Protein AF-A0A356UE82-F1 (afdb_monomer)

Nearest PDB structures (foldseek):
  2znh-assembly1_A  TM=3.927E-01  e=2.617E+00  Homo sapiens

pLDDT: mean 91.88, std 8.25, range [67.69, 98.44]

Structure (mmCIF, N/CA/C/O backbone):
data_AF-A0A356UE82-F1
#
_entry.id   AF-A0A356UE82-F1
#
loop_
_atom_site.gro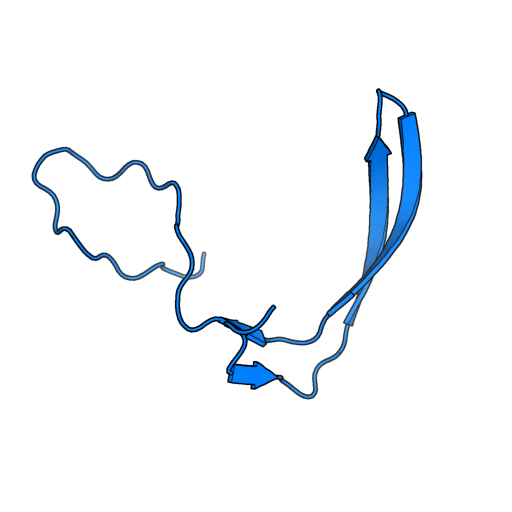up_PDB
_atom_site.id
_atom_site.type_symbol
_atom_site.label_atom_id
_atom_site.label_alt_id
_atom_site.label_comp_id
_atom_site.label_asym_id
_atom_site.label_entity_id
_atom_site.label_seq_id
_atom_site.pdbx_PDB_ins_code
_atom_site.Cartn_x
_atom_site.Cartn_y
_atom_site.Cartn_z
_atom_site.occupancy
_atom_site.B_iso_or_equiv
_atom_site.auth_seq_id
_atom_site.auth_comp_id
_atom_site.auth_asym_id
_atom_site.auth_atom_id
_atom_site.pdbx_PDB_model_num
ATOM 1 N N . LEU A 1 1 ? -5.410 -12.193 0.576 1.00 90.19 1 LEU A N 1
ATOM 2 C CA . LEU A 1 1 ? -5.631 -11.410 -0.667 1.00 90.19 1 LEU A CA 1
ATOM 3 C C . LEU A 1 1 ? -7.084 -11.421 -1.163 1.00 90.19 1 LEU A C 1
ATOM 5 O O . LEU A 1 1 ? -7.428 -10.591 -1.989 1.00 90.19 1 LEU A O 1
ATOM 9 N N . ASN A 1 2 ? -7.968 -12.264 -0.615 1.00 95.44 2 ASN A N 1
ATOM 10 C CA . ASN A 1 2 ? -9.366 -12.400 -1.067 1.00 95.44 2 ASN A CA 1
ATOM 11 C C . ASN A 1 2 ? -10.264 -11.159 -0.854 1.00 95.44 2 ASN A C 1
ATOM 13 O O . ASN A 1 2 ? -11.417 -11.162 -1.271 1.00 95.44 2 ASN A O 1
ATOM 17 N N . GLY A 1 3 ? -9.772 -10.117 -0.175 1.00 96.75 3 GLY A N 1
ATOM 18 C CA . GLY A 1 3 ? -10.511 -8.874 0.069 1.00 96.75 3 GLY A CA 1
ATOM 19 C C . GLY A 1 3 ? -10.413 -7.843 -1.060 1.00 96.75 3 GLY A C 1
ATOM 20 O O . GLY A 1 3 ? -11.080 -6.814 -0.977 1.00 96.75 3 GLY A O 1
ATOM 21 N N . ILE A 1 4 ? -9.586 -8.090 -2.080 1.00 97.62 4 ILE A N 1
ATOM 22 C CA . ILE A 1 4 ? -9.449 -7.217 -3.252 1.00 97.62 4 ILE A CA 1
ATOM 23 C C . ILE A 1 4 ? -10.580 -7.533 -4.229 1.00 97.62 4 ILE A C 1
ATOM 25 O O . ILE A 1 4 ? -10.775 -8.693 -4.584 1.00 97.62 4 ILE A O 1
ATOM 29 N N . ASP A 1 5 ? -11.329 -6.518 -4.656 1.00 97.69 5 ASP A N 1
ATOM 30 C CA . ASP A 1 5 ? -12.517 -6.714 -5.499 1.00 97.69 5 ASP A CA 1
ATOM 31 C C . ASP A 1 5 ? -12.600 -5.814 -6.730 1.00 97.69 5 ASP A C 1
ATOM 33 O O . ASP A 1 5 ? -13.487 -5.995 -7.560 1.00 97.69 5 ASP A O 1
ATOM 37 N N . MET A 1 6 ? -11.660 -4.881 -6.871 1.00 98.19 6 MET A N 1
ATOM 38 C CA . MET A 1 6 ? -11.414 -4.147 -8.107 1.00 98.19 6 MET A CA 1
ATOM 39 C C . MET A 1 6 ? -9.916 -3.901 -8.265 1.00 98.19 6 MET A C 1
ATOM 41 O O . MET A 1 6 ? -9.220 -3.618 -7.284 1.00 98.19 6 MET A O 1
ATOM 45 N N . VAL A 1 7 ? -9.450 -3.972 -9.510 1.00 98.06 7 VAL A N 1
ATOM 46 C CA . VAL A 1 7 ? -8.056 -3.762 -9.913 1.00 98.06 7 VAL A CA 1
ATOM 47 C C . VAL A 1 7 ? -8.046 -2.788 -11.090 1.00 98.06 7 VAL A C 1
ATOM 49 O O . VAL A 1 7 ? -8.776 -2.988 -12.060 1.00 98.06 7 VAL A O 1
ATOM 52 N N . GLY A 1 8 ? -7.270 -1.714 -10.974 1.00 98.44 8 GLY A N 1
ATOM 53 C CA . GLY A 1 8 ? -7.076 -0.710 -12.016 1.00 98.44 8 GLY A CA 1
ATOM 54 C C . GLY A 1 8 ? -6.106 -1.167 -13.106 1.00 98.44 8 GLY A C 1
ATOM 55 O O . GLY A 1 8 ? -5.388 -2.155 -12.959 1.00 98.44 8 GLY A O 1
ATOM 56 N N . THR A 1 9 ? -6.080 -0.432 -14.216 1.00 98.44 9 THR A N 1
ATOM 57 C CA . THR A 1 9 ? -5.185 -0.678 -15.364 1.00 98.44 9 THR A CA 1
ATOM 58 C C . THR A 1 9 ? -3.880 0.123 -15.288 1.00 98.44 9 THR A C 1
ATOM 60 O O . THR A 1 9 ? -3.130 0.193 -16.256 1.00 98.44 9 THR A O 1
ATOM 63 N N . ASP A 1 10 ? -3.622 0.767 -14.156 1.00 98.19 10 ASP A N 1
ATOM 64 C CA . ASP A 1 10 ? -2.576 1.758 -13.914 1.00 98.19 10 ASP A CA 1
ATOM 65 C C . ASP A 1 10 ? -1.392 1.164 -13.135 1.00 98.19 10 ASP A C 1
ATOM 67 O O . ASP A 1 10 ? -0.976 1.694 -12.108 1.00 98.19 10 ASP A O 1
ATOM 71 N N . LEU A 1 11 ? -0.858 0.031 -13.605 1.00 98.25 11 LEU A N 1
ATOM 72 C CA . LEU A 1 11 ? 0.295 -0.618 -12.976 1.00 98.25 11 LEU A CA 1
ATOM 73 C C . LEU A 1 11 ? 1.510 0.325 -12.954 1.00 98.25 11 LEU A C 1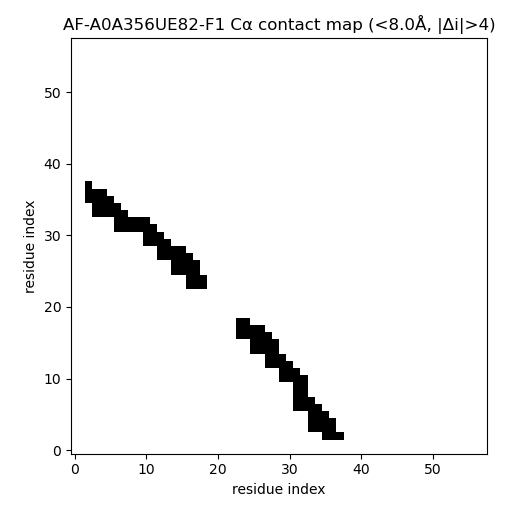
ATOM 75 O O . LEU A 1 11 ? 2.006 0.729 -14.005 1.00 98.25 11 LEU A O 1
ATOM 79 N N . GLY A 1 12 ? 2.012 0.620 -11.756 1.00 97.88 12 GLY A N 1
ATOM 80 C CA . GLY A 1 12 ? 3.248 1.372 -11.542 1.00 97.88 12 GLY A CA 1
ATOM 81 C C . GLY A 1 12 ? 4.311 0.536 -10.836 1.00 97.88 12 GLY A C 1
ATOM 82 O O . GLY A 1 12 ? 3.981 -0.404 -10.114 1.00 97.88 12 GLY A O 1
ATOM 83 N N . PHE A 1 13 ? 5.578 0.903 -11.036 1.00 97.94 13 PHE A N 1
ATOM 84 C CA . PHE A 1 13 ? 6.739 0.316 -10.366 1.00 97.94 13 PHE A CA 1
ATOM 85 C C . PHE A 1 13 ? 7.429 1.363 -9.492 1.00 97.94 13 PHE A C 1
ATOM 87 O O . PHE A 1 13 ? 7.498 2.539 -9.856 1.00 97.94 13 PHE A O 1
ATOM 94 N N . SER A 1 14 ? 7.996 0.927 -8.373 1.00 97.19 14 SER A N 1
ATOM 95 C CA . SER A 1 14 ? 8.828 1.754 -7.500 1.00 97.19 14 SER A CA 1
ATOM 96 C C . SER A 1 14 ? 10.023 0.968 -6.981 1.00 97.19 14 SER A C 1
ATOM 98 O O . SER A 1 14 ? 9.899 -0.206 -6.638 1.00 97.19 14 SER A O 1
ATOM 100 N N . ILE A 1 15 ? 11.174 1.630 -6.885 1.00 97.62 15 ILE A N 1
ATOM 101 C CA . ILE A 1 15 ? 12.371 1.080 -6.242 1.00 97.62 15 ILE A CA 1
ATOM 102 C C . ILE A 1 15 ? 12.300 1.388 -4.742 1.00 97.62 15 ILE A C 1
ATOM 104 O O . ILE A 1 15 ? 11.935 2.499 -4.356 1.00 97.62 15 ILE A O 1
ATOM 108 N N . GLY A 1 16 ? 12.661 0.416 -3.907 1.00 96.00 16 GLY A N 1
ATOM 109 C CA . GLY A 1 16 ? 12.631 0.527 -2.452 1.00 96.00 16 GLY A CA 1
ATOM 110 C C . GLY A 1 16 ? 13.683 -0.346 -1.769 1.00 96.00 16 GLY A C 1
ATOM 111 O O . GLY A 1 16 ? 14.608 -0.858 -2.401 1.00 96.00 16 GLY A O 1
ATOM 112 N N . VAL A 1 17 ? 13.543 -0.509 -0.454 1.00 97.62 17 VAL A N 1
ATOM 113 C CA . VAL A 1 17 ? 14.419 -1.353 0.368 1.00 97.62 17 VAL A CA 1
ATOM 114 C C . VAL A 1 17 ? 13.558 -2.308 1.185 1.00 97.62 17 VAL A C 1
ATOM 116 O O . VAL A 1 17 ? 12.677 -1.873 1.924 1.00 97.62 17 VAL A O 1
ATOM 119 N N . CYS A 1 18 ? 13.832 -3.606 1.082 1.00 97.25 18 CYS A N 1
ATOM 120 C CA . CYS A 1 18 ? 13.245 -4.609 1.959 1.00 97.25 18 CYS A CA 1
ATO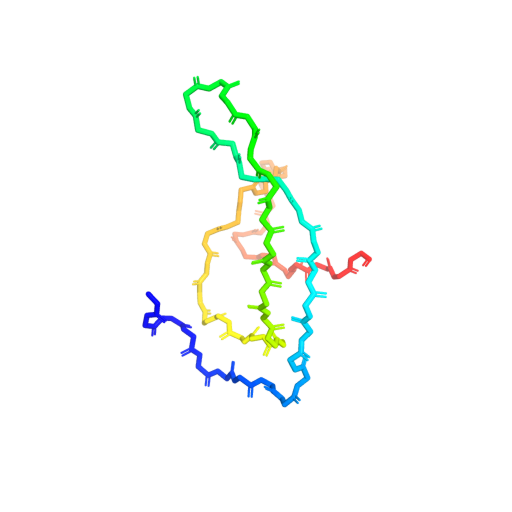M 121 C C . CYS A 1 18 ? 14.089 -4.723 3.231 1.00 97.25 18 CYS A C 1
ATOM 123 O O . CYS A 1 18 ? 15.303 -4.917 3.155 1.00 97.25 18 CYS A O 1
ATOM 125 N N . GLY A 1 19 ? 13.441 -4.600 4.389 1.00 97.62 19 GLY A N 1
ATOM 126 C CA . GLY A 1 19 ? 14.059 -4.782 5.697 1.00 97.62 19 GLY A CA 1
ATOM 127 C C . GLY A 1 19 ? 13.760 -6.164 6.277 1.00 97.62 19 GLY A C 1
ATOM 128 O O . GLY A 1 19 ? 12.589 -6.514 6.425 1.00 97.62 19 GLY A O 1
ATOM 129 N N . LYS A 1 20 ? 14.786 -6.931 6.659 1.00 97.44 20 LYS A N 1
ATOM 130 C CA . LYS A 1 20 ? 14.634 -8.193 7.405 1.00 97.44 20 LYS A CA 1
ATOM 131 C C . LYS A 1 20 ? 15.810 -8.413 8.354 1.00 97.44 20 LYS A C 1
ATOM 133 O O . LYS A 1 20 ? 16.954 -8.313 7.933 1.00 97.44 20 LYS A O 1
ATOM 138 N N . ASP A 1 21 ? 15.529 -8.721 9.622 1.00 96.94 21 ASP A N 1
ATOM 139 C CA . ASP A 1 21 ? 16.541 -9.018 10.653 1.00 96.94 21 ASP A CA 1
ATOM 140 C C . ASP A 1 21 ? 17.660 -7.956 10.741 1.00 96.94 21 ASP A C 1
ATOM 142 O O . ASP A 1 21 ? 18.838 -8.266 10.902 1.00 96.94 21 ASP A O 1
ATOM 146 N N . GLY A 1 22 ? 17.293 -6.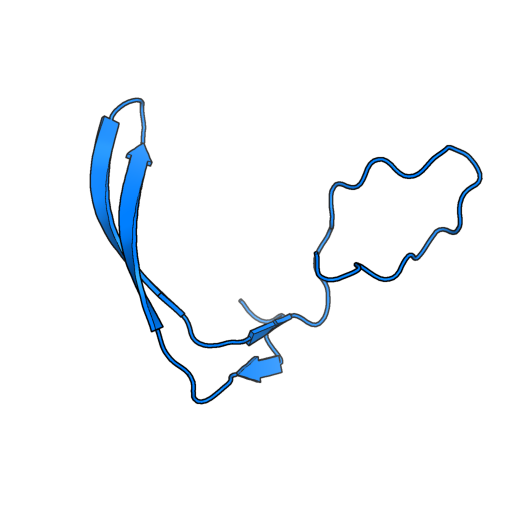680 10.578 1.00 96.56 22 GLY A N 1
ATOM 147 C CA . GLY A 1 22 ? 18.225 -5.546 10.572 1.00 96.56 22 GLY A CA 1
ATOM 148 C C . GLY A 1 22 ? 18.968 -5.312 9.250 1.00 96.56 22 GLY A C 1
ATOM 149 O O . GLY A 1 22 ? 19.670 -4.312 9.125 1.00 96.56 22 GLY A O 1
ATOM 150 N N . GLN A 1 23 ? 18.801 -6.180 8.250 1.00 97.38 23 GLN A N 1
ATOM 151 C CA . GLN A 1 23 ? 19.375 -6.014 6.913 1.00 97.38 23 GLN A CA 1
ATOM 152 C C . GLN A 1 23 ? 18.431 -5.219 6.012 1.00 97.38 23 GLN A C 1
ATOM 154 O O . GLN A 1 23 ? 17.225 -5.460 6.019 1.00 97.38 23 GLN A O 1
ATOM 159 N N . GLY A 1 24 ? 18.990 -4.311 5.210 1.00 97.50 24 GLY A N 1
ATOM 160 C CA . GLY A 1 24 ? 18.291 -3.623 4.125 1.00 97.50 24 GLY A CA 1
ATOM 161 C C . GLY A 1 24 ? 18.798 -4.106 2.768 1.00 97.50 24 GLY A C 1
ATOM 162 O O . GLY A 1 24 ? 19.994 -4.020 2.501 1.00 97.50 24 GLY A O 1
ATOM 163 N N . VAL A 1 25 ? 17.904 -4.599 1.912 1.00 97.62 25 VAL A N 1
ATOM 164 C CA . VAL A 1 25 ? 18.225 -5.081 0.557 1.00 97.62 25 VAL A CA 1
ATOM 165 C C . VAL A 1 25 ? 17.470 -4.237 -0.472 1.00 97.62 25 VAL A C 1
ATOM 167 O O . VAL A 1 25 ? 16.261 -4.056 -0.306 1.00 97.62 25 VAL A O 1
ATOM 170 N N . PRO A 1 26 ? 18.123 -3.715 -1.528 1.00 97.56 26 PRO A N 1
ATOM 171 C CA . PRO A 1 26 ? 1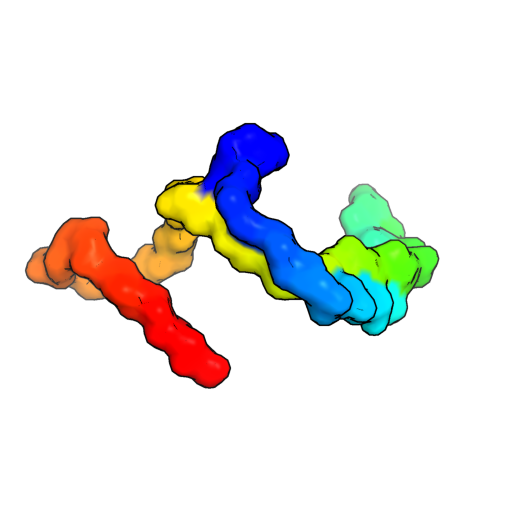7.423 -2.995 -2.587 1.00 97.56 26 PRO A CA 1
ATOM 172 C C . PRO A 1 26 ? 16.459 -3.934 -3.322 1.00 97.56 26 PRO A C 1
ATOM 174 O O . PRO A 1 26 ? 16.843 -5.021 -3.752 1.00 97.56 26 PRO A O 1
ATOM 177 N N . VAL A 1 27 ? 15.207 -3.506 -3.468 1.00 98.12 27 VAL A N 1
ATOM 178 C CA . VAL A 1 27 ? 14.138 -4.253 -4.147 1.00 98.12 27 VAL A CA 1
ATOM 179 C C . VAL A 1 27 ? 13.329 -3.334 -5.062 1.00 98.12 27 VAL A C 1
ATOM 181 O O . VAL A 1 27 ? 13.493 -2.113 -5.059 1.00 98.12 27 VAL A O 1
ATOM 184 N N . SER A 1 28 ? 12.459 -3.918 -5.881 1.00 97.88 28 SER A N 1
ATOM 185 C CA . SER A 1 28 ? 11.460 -3.185 -6.659 1.00 97.88 28 SER A CA 1
ATOM 186 C C . SER A 1 28 ? 10.087 -3.800 -6.433 1.00 97.88 28 SER A C 1
ATOM 188 O O . SER A 1 28 ? 9.955 -5.022 -6.464 1.00 97.88 28 SER A O 1
ATOM 190 N N . ASP A 1 29 ? 9.087 -2.945 -6.246 1.00 97.44 29 ASP A N 1
ATOM 191 C CA . ASP A 1 29 ? 7.690 -3.315 -6.033 1.00 97.44 29 ASP A CA 1
ATOM 192 C C . ASP A 1 29 ? 6.820 -2.763 -7.165 1.00 97.44 29 ASP A C 1
ATOM 194 O O . ASP A 1 29 ? 7.152 -1.743 -7.776 1.00 97.44 29 ASP A O 1
ATOM 198 N N . ALA A 1 30 ? 5.693 -3.423 -7.440 1.00 97.50 30 ALA A N 1
ATOM 199 C CA . ALA A 1 30 ? 4.723 -2.959 -8.422 1.00 97.50 30 ALA A CA 1
ATOM 200 C C . ALA A 1 30 ? 3.289 -3.221 -7.971 1.00 97.50 30 ALA A C 1
ATOM 202 O O . ALA A 1 30 ? 2.973 -4.295 -7.456 1.00 97.50 30 ALA A O 1
ATOM 203 N N . GLN A 1 31 ? 2.407 -2.250 -8.200 1.00 97.88 31 GLN A N 1
ATOM 204 C CA . GLN A 1 31 ? 0.981 -2.398 -7.930 1.00 97.88 31 GLN A CA 1
ATOM 205 C C . GLN A 1 31 ? 0.169 -1.437 -8.809 1.00 97.88 31 GLN A C 1
ATOM 207 O O . GLN A 1 31 ? 0.588 -0.294 -9.000 1.00 97.88 31 GLN A O 1
ATOM 212 N N . PRO A 1 32 ? -0.993 -1.855 -9.338 1.00 98.19 32 PRO A N 1
ATOM 213 C CA . PRO A 1 32 ? -1.986 -0.909 -9.830 1.00 98.19 32 PRO A CA 1
ATOM 214 C C . PRO A 1 32 ? -2.754 -0.271 -8.661 1.00 98.19 32 PRO A C 1
ATOM 216 O O . PRO A 1 32 ? -2.599 -0.646 -7.490 1.00 98.19 32 PRO A O 1
ATOM 219 N N . THR A 1 33 ? -3.665 0.648 -8.967 1.00 97.88 33 THR A N 1
ATOM 220 C CA . THR A 1 33 ? -4.695 1.027 -7.997 1.00 97.88 33 THR A CA 1
ATOM 221 C C . THR A 1 33 ? -5.590 -0.187 -7.702 1.00 97.88 33 THR A C 1
ATOM 223 O O . THR A 1 33 ? -6.071 -0.853 -8.616 1.00 97.88 33 THR A O 1
ATOM 226 N N . ILE A 1 34 ? -5.850 -0.485 -6.423 1.00 97.69 34 ILE A N 1
ATOM 227 C CA . ILE A 1 34 ? -6.744 -1.580 -6.000 1.00 97.69 34 ILE A CA 1
ATOM 228 C C . ILE A 1 34 ? -7.808 -1.084 -5.019 1.00 97.69 34 ILE A C 1
ATOM 230 O O . ILE A 1 34 ? -7.563 -0.164 -4.235 1.00 97.69 34 ILE A O 1
ATOM 234 N N . ARG A 1 35 ? -8.983 -1.725 -5.020 1.00 96.38 35 ARG A N 1
ATOM 235 C CA . ARG A 1 35 ? -9.983 -1.574 -3.951 1.00 96.38 35 ARG A CA 1
ATOM 236 C C . ARG A 1 35 ? -9.971 -2.801 -3.051 1.00 96.38 35 ARG A C 1
ATOM 238 O O . ARG A 1 35 ? -10.089 -3.927 -3.524 1.00 96.38 35 ARG A O 1
ATOM 245 N N . ILE A 1 36 ? -9.868 -2.553 -1.749 1.00 96.50 36 ILE A N 1
ATOM 246 C CA . ILE A 1 36 ? -10.002 -3.559 -0.695 1.00 96.50 36 ILE A CA 1
ATOM 247 C C . ILE A 1 36 ? -11.353 -3.326 -0.013 1.00 96.50 36 ILE A C 1
ATOM 249 O O . ILE A 1 36 ? -11.630 -2.206 0.418 1.00 96.50 36 ILE A O 1
ATOM 253 N N . LYS A 1 37 ? -12.195 -4.363 0.075 1.00 95.50 37 LYS A N 1
ATOM 254 C CA . LYS A 1 37 ? -13.550 -4.270 0.652 1.00 95.50 37 LYS A CA 1
ATOM 255 C C . LYS A 1 37 ? -13.540 -3.817 2.109 1.00 95.50 37 LYS A C 1
ATOM 257 O O . LYS A 1 37 ? -14.348 -2.983 2.506 1.00 95.50 37 LYS A O 1
ATOM 262 N N . GLU A 1 38 ? -12.634 -4.389 2.892 1.00 92.69 38 GLU A N 1
ATOM 263 C CA . GLU A 1 38 ? -12.506 -4.136 4.320 1.00 92.69 38 GLU A CA 1
ATOM 264 C C . GLU A 1 38 ? -11.043 -4.282 4.740 1.00 92.69 38 GLU A C 1
ATOM 266 O O . GLU A 1 38 ? -10.360 -5.232 4.352 1.00 92.69 38 GLU A O 1
ATOM 271 N N . LEU A 1 39 ? -10.564 -3.317 5.520 1.00 92.62 39 LEU A N 1
ATOM 272 C CA . LEU A 1 39 ? -9.229 -3.303 6.097 1.00 92.62 39 LEU A CA 1
ATOM 273 C C . LEU A 1 39 ? -9.305 -2.591 7.449 1.00 92.62 39 LEU A C 1
ATOM 275 O O . LEU A 1 39 ? -9.892 -1.512 7.548 1.00 92.62 3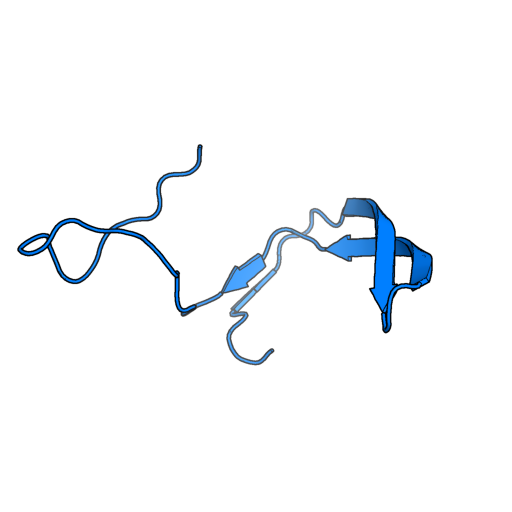9 LEU A O 1
ATOM 279 N N . THR A 1 40 ? -8.695 -3.167 8.481 1.00 91.56 40 THR A N 1
ATOM 280 C CA . THR A 1 40 ? -8.545 -2.490 9.773 1.00 91.56 40 THR A CA 1
ATOM 281 C C . THR A 1 40 ? -7.592 -1.308 9.630 1.00 91.56 40 THR A C 1
ATOM 283 O O . THR A 1 40 ? -6.469 -1.463 9.156 1.00 91.56 40 THR A O 1
ATOM 286 N N . VAL A 1 41 ? -8.020 -0.129 10.078 1.00 89.88 41 VAL A N 1
ATOM 287 C CA . VAL A 1 41 ? -7.212 1.097 10.053 1.00 89.88 41 VAL A CA 1
ATOM 288 C C . VAL A 1 41 ? -6.924 1.532 11.484 1.00 89.88 41 VAL A C 1
ATOM 290 O O . VAL A 1 41 ? -7.849 1.865 12.223 1.00 89.88 41 VAL A O 1
ATOM 293 N N . GLY A 1 42 ? -5.646 1.550 11.871 1.00 89.81 42 GLY A N 1
ATOM 294 C CA . GLY A 1 42 ? -5.177 1.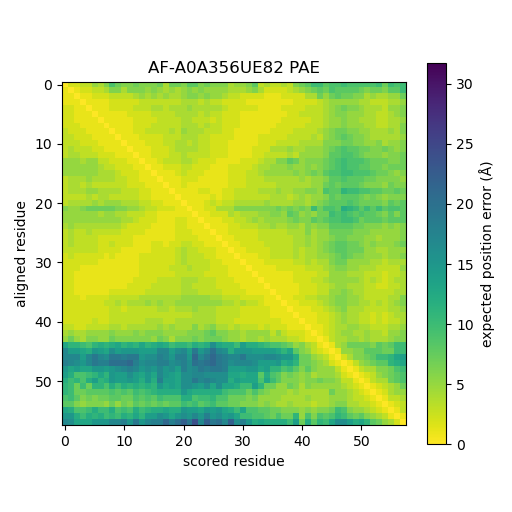934 13.211 1.00 89.81 42 GLY A CA 1
ATOM 295 C C . GLY A 1 42 ? -5.241 3.443 13.484 1.00 89.81 42 GLY A C 1
ATOM 296 O O . GLY A 1 42 ? -4.215 4.067 13.730 1.00 89.81 42 GLY A O 1
ATOM 297 N N . GLY A 1 43 ? -6.426 4.049 13.384 1.00 86.44 43 GLY A N 1
ATOM 298 C CA . GLY A 1 43 ? -6.635 5.477 13.649 1.00 86.44 43 GLY A CA 1
ATOM 299 C C . GLY A 1 43 ? -6.727 5.825 15.143 1.00 86.44 43 GLY A C 1
ATOM 300 O O . GLY A 1 43 ? -7.018 4.977 15.977 1.00 86.44 43 GLY A O 1
ATOM 301 N N . THR A 1 44 ? -6.552 7.105 15.480 1.00 87.50 44 THR A N 1
ATOM 302 C CA . THR A 1 44 ? -6.555 7.646 16.858 1.00 87.50 44 THR A CA 1
ATOM 303 C C . THR A 1 44 ? -7.829 8.436 17.183 1.00 87.50 44 THR A C 1
ATOM 305 O O . THR A 1 44 ? -7.780 9.513 17.776 1.00 87.50 44 THR A O 1
ATOM 308 N N . ALA A 1 45 ? -8.993 7.964 16.723 1.00 79.50 45 ALA A N 1
ATOM 309 C CA . ALA A 1 45 ? -10.238 8.714 16.888 1.00 79.50 45 ALA A CA 1
ATOM 310 C C . ALA A 1 45 ? -10.498 9.072 18.374 1.00 79.50 45 ALA A C 1
ATOM 312 O O . ALA A 1 45 ? -10.304 8.214 19.235 1.00 79.50 45 ALA A O 1
ATOM 313 N N . PRO A 1 46 ? -10.948 10.307 18.681 1.00 77.81 46 PRO A N 1
ATOM 314 C CA . PRO A 1 46 ? -11.267 10.706 20.050 1.00 77.81 46 PRO A CA 1
ATOM 315 C C . PRO A 1 46 ? -12.339 9.799 20.661 1.00 77.81 46 PRO A C 1
ATOM 317 O O . PRO A 1 46 ? -13.264 9.366 19.964 1.00 77.81 46 PRO A O 1
ATOM 320 N N . THR A 1 47 ? -12.244 9.542 21.964 1.00 79.00 47 THR A N 1
ATOM 321 C CA . THR A 1 47 ? -13.257 8.795 22.716 1.00 79.00 47 THR A CA 1
ATOM 322 C C . THR A 1 47 ? -14.617 9.493 22.601 1.00 79.00 47 THR A C 1
ATOM 324 O O . THR A 1 47 ? -14.738 10.692 22.836 1.00 79.00 47 THR A O 1
ATOM 327 N N . GLY A 1 48 ? -15.643 8.750 22.170 1.00 79.75 48 GLY A N 1
ATOM 328 C CA . 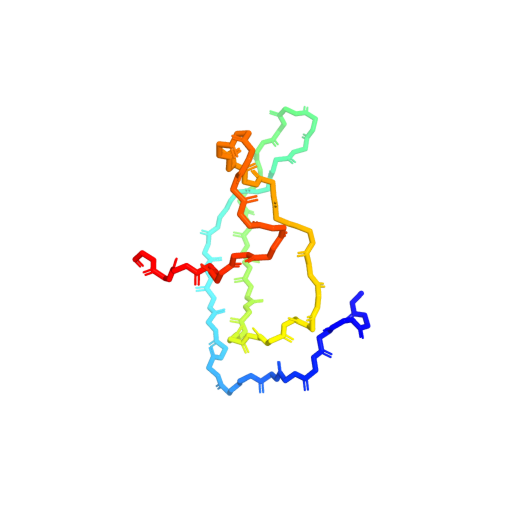GLY A 1 48 ? -16.985 9.284 21.885 1.00 79.75 48 GLY A CA 1
ATOM 329 C C . GLY A 1 48 ? -17.228 9.710 20.429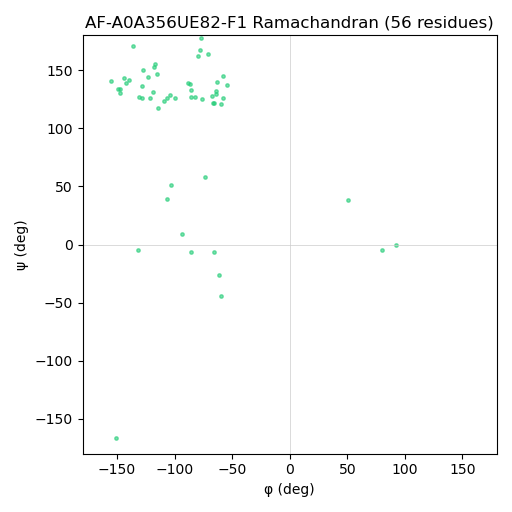 1.00 79.75 48 GLY A C 1
ATOM 330 O O . GLY A 1 48 ? -18.332 10.134 20.094 1.00 79.75 48 GLY A O 1
ATOM 331 N N . GLY A 1 49 ? -16.233 9.582 19.543 1.00 74.06 49 GLY A N 1
ATOM 332 C CA . GLY A 1 49 ? -16.416 9.757 18.101 1.00 74.06 49 GLY A CA 1
ATOM 333 C C . GLY A 1 49 ? -17.211 8.615 17.442 1.00 74.06 49 GLY A C 1
ATOM 334 O O . GLY A 1 49 ? -17.355 7.536 18.017 1.00 74.06 49 GLY A O 1
ATOM 335 N N . PRO A 1 50 ? -17.721 8.813 16.211 1.00 79.19 50 PRO A N 1
ATOM 336 C CA . PRO A 1 50 ? -18.498 7.791 15.516 1.00 79.19 50 PRO A CA 1
ATOM 337 C C . PRO A 1 50 ? -17.656 6.540 15.229 1.00 79.19 50 PRO A C 1
ATOM 339 O O . PRO A 1 50 ? -16.509 6.641 14.790 1.00 79.19 50 PRO A O 1
ATOM 342 N N . ALA A 1 51 ? -18.269 5.364 15.403 1.00 74.12 51 ALA A N 1
ATOM 343 C CA . ALA A 1 51 ? -17.619 4.060 15.234 1.00 74.12 51 ALA A CA 1
ATOM 344 C C . ALA A 1 51 ? -17.082 3.806 13.811 1.00 74.12 51 ALA A C 1
ATOM 346 O O . ALA A 1 51 ? -16.130 3.051 13.635 1.00 74.12 51 ALA A O 1
ATOM 347 N N . LYS A 1 52 ? -17.667 4.441 12.785 1.00 79.88 52 LYS A N 1
ATOM 348 C CA . LYS A 1 52 ? -17.183 4.390 11.397 1.00 79.88 52 LYS A CA 1
ATOM 349 C C . LYS A 1 52 ? -16.880 5.802 10.909 1.00 79.88 52 LYS A C 1
ATOM 351 O O . LYS A 1 52 ? -17.740 6.679 10.955 1.00 79.88 52 LYS A O 1
ATOM 356 N N . ARG A 1 53 ? -15.661 6.020 10.410 1.00 81.88 53 ARG A N 1
ATOM 357 C CA . ARG A 1 53 ? -15.224 7.290 9.808 1.00 81.88 53 ARG A CA 1
ATOM 358 C C . ARG A 1 53 ? -14.732 7.038 8.390 1.00 81.88 53 ARG A C 1
ATOM 360 O O . ARG A 1 53 ? -14.109 6.018 8.112 1.00 81.88 53 ARG A O 1
ATOM 367 N N . ARG A 1 54 ? -14.997 7.988 7.492 1.00 83.88 54 ARG A N 1
ATOM 368 C CA . ARG A 1 54 ? -14.452 7.958 6.133 1.00 83.88 54 ARG A CA 1
ATOM 369 C C . ARG A 1 54 ? -12.987 8.386 6.176 1.00 83.88 54 ARG A C 1
ATOM 371 O O . ARG A 1 54 ? -12.687 9.471 6.674 1.00 83.88 54 ARG A O 1
ATOM 378 N N . ILE A 1 55 ? -12.099 7.555 5.635 1.00 85.94 55 ILE A N 1
ATOM 379 C CA . ILE A 1 55 ? -10.696 7.919 5.423 1.00 85.94 55 ILE A CA 1
ATOM 380 C C . ILE A 1 55 ? -10.678 9.033 4.378 1.00 85.94 55 ILE A C 1
ATOM 382 O O . ILE A 1 55 ? -11.220 8.877 3.280 1.00 85.94 55 ILE A O 1
ATOM 386 N N . ARG A 1 56 ? -10.117 10.186 4.737 1.00 81.94 56 ARG A N 1
ATOM 387 C CA . ARG A 1 56 ? -9.893 11.271 3.783 1.00 81.94 56 ARG A CA 1
ATOM 388 C C . ARG A 1 56 ? -8.559 11.010 3.099 1.00 81.94 56 ARG A C 1
ATOM 390 O O . ARG A 1 56 ? -7.586 10.687 3.773 1.00 81.94 56 ARG A O 1
ATOM 397 N N . ARG A 1 57 ? -8.536 11.132 1.774 1.00 75.69 57 ARG A N 1
ATOM 398 C CA . ARG A 1 57 ? -7.283 11.204 1.024 1.00 75.69 57 ARG A CA 1
ATOM 399 C C . ARG A 1 57 ? -6.615 12.522 1.425 1.00 75.69 57 ARG A C 1
ATOM 401 O O . ARG A 1 57 ? -7.284 13.553 1.344 1.00 75.69 57 ARG A O 1
ATOM 408 N N . VAL A 1 58 ? -5.395 12.448 1.950 1.00 67.69 58 VAL A N 1
ATOM 409 C CA . VAL A 1 58 ? -4.526 13.619 2.138 1.00 67.69 58 VAL A CA 1
ATOM 410 C C . VAL A 1 58 ? -3.896 14.017 0.814 1.00 67.69 58 VAL A C 1
ATOM 412 O O . VAL A 1 58 ? -3.757 13.117 -0.048 1.00 67.69 58 VAL A O 1
#

Foldseek 3Di:
DVQWDDFDPAKDKDWDWDDDPNDTDIDMDIGTDIDGNDDDDPDDDDPPDDPDDDDDDD

Mean predicted aligned error: 5.13 Å

Radius of gyration: 16.35 Å; Cα contacts (8 Å, |Δi|>4): 58; chains: 1; bounding box: 38×26×38 Å

Solvent-accessible surface area (backbone atoms only — not comparable to full-atom values): 4130 Å² total; per-residue (Å²): 122,88,47,56,79,48,76,51,93,58,70,44,75,46,80,50,68,49,76,56,98,91,42,77,43,85,44,73,50,72,55,42,54,69,42,64,80,72,76,93,73,95,72,84,76,60,92,88,56,73,95,76,76,84,86,74,87,128

Secondary structure (DSSP, 8-state):
-TTEEEE-S--EEEEEEEEETTEEEEEEEEE--EEES-------PPTTS-S--PPPP-

Sequence (58 aa):
LNGIDMVGTDLGFSIGVCGKDGQGVPVSDAQPTIRIKELTVGGTAPTGGPAKRRIRRV